Protein AF-A0A8J5MV36-F1 (afdb_monomer_lite)

Structure (mmCIF, N/CA/C/O backbone):
data_AF-A0A8J5MV36-F1
#
_entry.id   AF-A0A8J5MV36-F1
#
loop_
_atom_site.group_PDB
_atom_site.id
_atom_site.type_symbol
_atom_site.label_atom_id
_atom_site.label_alt_id
_atom_site.label_comp_id
_atom_site.label_asym_id
_atom_site.label_entity_id
_atom_site.label_seq_id
_atom_site.pdbx_PDB_ins_code
_atom_site.Cartn_x
_atom_site.Cartn_y
_atom_site.Cartn_z
_atom_site.occupancy
_atom_site.B_iso_or_equiv
_atom_site.auth_seq_id
_atom_site.auth_comp_id
_atom_site.auth_asym_id
_atom_site.auth_atom_id
_atom_site.pdbx_PDB_model_num
ATOM 1 N N . MET A 1 1 ? -2.465 -5.488 -11.161 1.00 81.12 1 MET A N 1
ATOM 2 C CA . MET A 1 1 ? -1.393 -4.656 -10.560 1.00 81.12 1 MET A CA 1
ATOM 3 C C . MET A 1 1 ? -0.966 -3.480 -11.454 1.00 81.12 1 MET A C 1
ATOM 5 O O . MET A 1 1 ? -1.227 -3.506 -12.663 1.00 81.12 1 MET A O 1
ATOM 9 N N . THR A 1 2 ? -0.284 -2.478 -10.875 1.00 91.19 2 THR A N 1
ATOM 10 C CA . THR A 1 2 ? 0.232 -1.257 -11.546 1.00 91.19 2 THR A CA 1
ATOM 11 C C . THR A 1 2 ? 1.742 -1.229 -11.800 1.00 91.19 2 THR A C 1
ATOM 13 O O . THR A 1 2 ? 2.208 -0.316 -12.480 1.00 91.19 2 THR A O 1
ATOM 16 N N . GLY A 1 3 ? 2.496 -2.211 -11.293 1.00 93.50 3 GLY A N 1
ATOM 17 C CA . GLY A 1 3 ? 3.954 -2.287 -11.458 1.00 93.50 3 GLY A CA 1
ATOM 18 C C . GLY A 1 3 ? 4.752 -1.401 -10.494 1.00 93.50 3 GLY A C 1
ATOM 19 O O . GLY A 1 3 ? 5.880 -1.038 -10.810 1.00 93.50 3 GLY A O 1
ATOM 20 N N . TYR A 1 4 ? 4.162 -1.030 -9.356 1.00 96.62 4 TYR A N 1
ATOM 21 C CA . TYR A 1 4 ? 4.833 -0.323 -8.264 1.00 96.62 4 TYR A CA 1
ATOM 22 C C . TYR A 1 4 ? 4.861 -1.198 -7.012 1.00 96.62 4 TYR A C 1
ATOM 24 O O . TYR A 1 4 ? 3.869 -1.862 -6.707 1.00 96.62 4 TYR A O 1
ATOM 32 N N . ASN A 1 5 ? 5.962 -1.134 -6.271 1.00 95.75 5 ASN A N 1
ATOM 33 C CA . ASN A 1 5 ? 6.046 -1.624 -4.900 1.00 95.75 5 ASN A CA 1
ATOM 34 C C . ASN A 1 5 ? 5.444 -0.573 -3.964 1.00 95.75 5 ASN A C 1
ATOM 36 O O . ASN A 1 5 ? 5.704 0.617 -4.142 1.00 95.75 5 ASN A O 1
ATOM 40 N N . LEU A 1 6 ? 4.644 -0.998 -2.988 1.00 95.81 6 LEU A N 1
ATOM 41 C CA . LEU A 1 6 ? 4.149 -0.115 -1.934 1.00 95.81 6 LEU A CA 1
ATOM 42 C C . LEU A 1 6 ? 5.310 0.279 -1.018 1.00 95.81 6 LEU A C 1
ATOM 44 O O . LEU A 1 6 ? 6.015 -0.605 -0.550 1.00 95.81 6 LEU A O 1
ATOM 48 N N . SER A 1 7 ? 5.483 1.572 -0.750 1.00 95.50 7 SER A N 1
ATOM 49 C CA . SER A 1 7 ? 6.491 2.088 0.173 1.00 95.50 7 SER A CA 1
ATOM 50 C C . SER A 1 7 ? 5.899 3.030 1.220 1.00 95.50 7 SER A C 1
ATOM 52 O O . SER A 1 7 ? 4.990 3.816 0.930 1.00 95.50 7 SER A O 1
ATOM 54 N N . ILE A 1 8 ? 6.440 2.953 2.438 1.00 93.25 8 ILE A N 1
ATOM 55 C CA . ILE A 1 8 ? 6.090 3.804 3.581 1.00 93.25 8 ILE A CA 1
ATOM 56 C C . ILE A 1 8 ? 7.363 4.519 4.036 1.00 93.25 8 ILE A C 1
ATOM 58 O O . ILE A 1 8 ? 8.302 3.890 4.514 1.00 93.25 8 ILE A O 1
ATOM 62 N N . HIS A 1 9 ? 7.414 5.833 3.843 1.00 92.50 9 HIS A N 1
ATOM 63 C CA . HIS A 1 9 ? 8.616 6.632 4.081 1.00 92.50 9 HIS A CA 1
ATOM 64 C C . HIS A 1 9 ? 8.641 7.250 5.493 1.00 92.50 9 HIS A C 1
ATOM 66 O O . HIS A 1 9 ? 7.588 7.376 6.121 1.00 92.50 9 HIS A O 1
ATOM 72 N N . PRO A 1 10 ? 9.817 7.691 5.991 1.00 93.75 10 PRO A N 1
ATOM 73 C CA . PRO A 1 10 ? 9.950 8.305 7.319 1.00 93.75 10 PRO A CA 1
ATOM 74 C C . PRO A 1 10 ? 9.119 9.582 7.512 1.00 93.75 10 PRO A C 1
ATOM 76 O O . PRO A 1 10 ? 8.725 9.901 8.627 1.00 93.75 10 PRO A O 1
ATOM 79 N N . ASP A 1 11 ? 8.795 10.283 6.422 1.00 92.50 11 ASP A N 1
ATOM 80 C CA . ASP A 1 11 ? 7.888 11.440 6.402 1.00 92.50 11 ASP A CA 1
ATOM 81 C C . ASP A 1 11 ? 6.396 11.050 6.486 1.00 92.50 11 ASP A C 1
ATOM 83 O O . ASP A 1 11 ? 5.514 11.877 6.258 1.00 92.50 11 ASP A O 1
ATOM 87 N N . MET A 1 12 ? 6.110 9.777 6.784 1.00 84.50 12 MET A N 1
ATOM 88 C CA . MET A 1 12 ? 4.787 9.150 6.811 1.00 84.50 12 MET A CA 1
ATOM 89 C C . MET A 1 12 ? 4.079 9.098 5.449 1.00 84.50 12 MET A C 1
ATOM 91 O O . MET A 1 12 ? 2.907 8.714 5.375 1.00 84.50 12 MET A O 1
ATOM 95 N N . SER A 1 13 ? 4.755 9.449 4.350 1.00 89.31 13 SER A N 1
ATOM 96 C CA . SER A 1 13 ? 4.163 9.346 3.021 1.00 89.31 13 SER A CA 1
ATOM 97 C C . SER A 1 13 ? 4.072 7.888 2.568 1.00 89.31 13 SER A C 1
ATOM 99 O O . SER A 1 13 ? 5.026 7.112 2.656 1.00 89.31 13 SER A O 1
ATOM 101 N N . VAL A 1 14 ? 2.901 7.525 2.039 1.00 91.19 14 VAL A N 1
ATOM 102 C CA . VAL A 1 14 ? 2.646 6.220 1.423 1.00 91.19 14 VAL A CA 1
ATOM 103 C C . VAL A 1 14 ? 2.535 6.403 -0.084 1.00 91.19 14 VAL A C 1
ATOM 105 O O . VAL A 1 14 ? 1.657 7.122 -0.579 1.00 91.19 14 VAL A O 1
ATOM 108 N N . LYS A 1 15 ? 3.435 5.769 -0.833 1.00 94.44 15 LYS A N 1
ATOM 109 C CA . LYS A 1 15 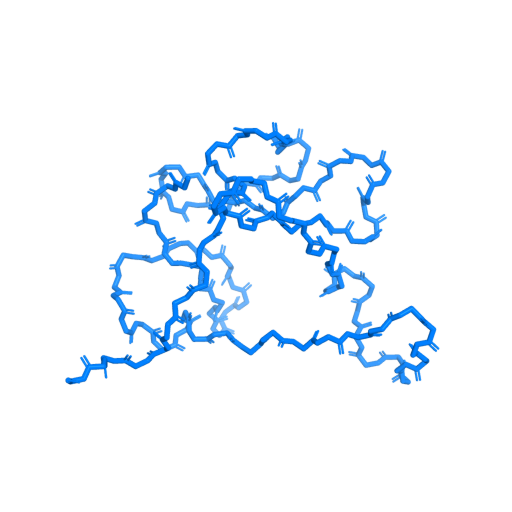? 3.509 5.894 -2.294 1.00 94.44 15 LYS A CA 1
ATOM 110 C C . LYS A 1 15 ? 4.036 4.614 -2.933 1.00 94.44 15 LYS A C 1
ATOM 112 O O . LYS A 1 15 ? 4.334 3.639 -2.262 1.00 94.44 15 LYS A O 1
ATOM 117 N N . GLY A 1 16 ? 4.037 4.591 -4.256 1.00 96.44 16 GLY A N 1
ATOM 118 C CA . GLY A 1 16 ? 4.608 3.524 -5.055 1.00 96.44 16 GLY A CA 1
ATOM 119 C C . GLY A 1 16 ? 6.032 3.863 -5.483 1.00 96.44 16 GLY A C 1
ATOM 120 O O . GLY A 1 16 ? 6.278 4.976 -5.948 1.00 96.44 16 GLY A O 1
ATOM 121 N N . THR A 1 17 ? 6.932 2.886 -5.426 1.00 95.25 17 THR A N 1
ATOM 122 C CA . THR A 1 17 ? 8.286 2.951 -6.001 1.00 95.25 17 THR A CA 1
ATOM 123 C C . THR A 1 17 ? 8.493 1.866 -7.062 1.00 95.25 17 THR A C 1
ATOM 125 O O . THR A 1 17 ? 7.831 0.829 -7.038 1.00 95.25 17 THR A O 1
ATOM 128 N N . ARG A 1 18 ? 9.381 2.115 -8.032 1.00 94.12 18 ARG A N 1
ATOM 129 C CA . ARG A 1 18 ? 9.809 1.123 -9.041 1.00 94.12 18 ARG A CA 1
ATOM 130 C C . ARG A 1 18 ? 11.140 0.462 -8.694 1.00 94.12 18 ARG A C 1
ATOM 132 O O . ARG A 1 18 ? 11.514 -0.515 -9.331 1.00 94.12 18 ARG A O 1
ATOM 139 N N . GLU A 1 19 ? 11.840 0.978 -7.693 1.00 92.19 19 GLU A N 1
ATOM 140 C CA . GLU A 1 19 ? 13.061 0.369 -7.185 1.00 92.19 19 GLU A CA 1
ATOM 141 C C . GLU A 1 19 ? 12.717 -0.957 -6.499 1.00 92.19 19 GLU A C 1
ATOM 143 O O . GLU A 1 19 ? 11.887 -1.012 -5.586 1.00 92.19 19 GLU A O 1
ATOM 148 N N . PHE A 1 20 ? 13.328 -2.043 -6.972 1.00 82.75 20 PHE A N 1
ATOM 149 C CA . PHE A 1 20 ? 12.989 -3.399 -6.541 1.00 82.75 20 PHE A CA 1
ATOM 150 C C . PHE A 1 20 ? 13.342 -3.684 -5.080 1.00 82.75 20 PHE A C 1
ATOM 152 O O . PHE A 1 20 ? 12.600 -4.426 -4.441 1.00 82.75 20 PHE A O 1
ATOM 159 N N . TYR A 1 21 ? 14.420 -3.071 -4.580 1.00 85.06 21 TYR A N 1
ATOM 160 C CA . TYR A 1 21 ? 14.985 -3.272 -3.239 1.00 85.06 21 TYR A CA 1
ATOM 161 C C . TYR A 1 21 ? 14.983 -1.982 -2.418 1.00 85.06 21 TYR A C 1
ATOM 163 O O . TYR A 1 21 ? 15.871 -1.741 -1.602 1.00 85.06 21 TYR A O 1
ATOM 171 N N . ASN A 1 22 ? 14.009 -1.107 -2.671 1.00 92.25 22 ASN A N 1
ATOM 172 C CA . ASN A 1 22 ? 13.853 0.086 -1.857 1.00 92.25 22 ASN A CA 1
ATOM 173 C C . ASN A 1 22 ? 13.563 -0.330 -0.410 1.00 92.25 22 ASN A C 1
ATOM 175 O O . ASN A 1 22 ? 12.594 -1.043 -0.152 1.00 92.25 22 ASN A O 1
ATOM 179 N N . ILE A 1 23 ? 14.381 0.147 0.526 1.00 92.69 23 ILE A N 1
ATOM 180 C CA . ILE A 1 23 ? 14.281 -0.220 1.944 1.00 92.69 23 ILE A CA 1
ATOM 181 C C . ILE A 1 23 ? 12.915 0.122 2.555 1.00 92.69 23 ILE A C 1
ATOM 183 O O . ILE A 1 23 ? 12.457 -0.567 3.457 1.00 92.69 23 ILE A O 1
ATOM 187 N N . TYR A 1 24 ? 12.227 1.140 2.031 1.00 94.44 24 TYR A N 1
ATOM 188 C CA . TYR A 1 24 ? 10.905 1.560 2.499 1.00 94.44 24 TYR A CA 1
ATOM 189 C C . TYR A 1 24 ? 9.762 0.726 1.912 1.00 94.44 24 TYR A C 1
ATOM 191 O O . TYR A 1 24 ? 8.607 0.934 2.279 1.00 94.44 24 TYR A O 1
ATOM 199 N N . ALA A 1 25 ? 10.062 -0.173 0.969 1.00 93.88 25 ALA A N 1
ATOM 200 C CA . ALA A 1 25 ? 9.107 -1.091 0.356 1.00 93.88 25 ALA A CA 1
ATOM 201 C C . ALA A 1 25 ? 9.179 -2.517 0.927 1.00 93.88 25 ALA A C 1
ATOM 203 O O . ALA A 1 25 ? 8.432 -3.394 0.489 1.00 93.88 25 ALA A O 1
ATOM 204 N N . ILE A 1 26 ? 10.062 -2.751 1.901 1.00 92.56 26 ILE A N 1
ATOM 205 C CA . ILE A 1 26 ? 10.078 -3.976 2.696 1.00 92.56 26 ILE A CA 1
ATOM 206 C C . ILE A 1 26 ? 9.012 -3.820 3.781 1.00 92.56 26 ILE A C 1
ATOM 208 O O . ILE A 1 26 ? 9.105 -2.933 4.627 1.00 92.56 26 ILE A O 1
ATOM 212 N N . LEU A 1 27 ? 7.977 -4.658 3.726 1.00 90.56 27 LEU A N 1
ATOM 213 C CA . LEU A 1 27 ? 6.831 -4.597 4.629 1.00 90.56 27 LEU A CA 1
ATOM 214 C C . LEU A 1 27 ? 6.703 -5.904 5.402 1.00 90.56 27 LEU A C 1
ATOM 216 O O . LEU A 1 27 ? 6.687 -6.983 4.813 1.00 90.56 27 LEU A O 1
ATOM 220 N N . GLU A 1 28 ? 6.553 -5.789 6.716 1.00 88.88 28 GLU A N 1
ATOM 221 C CA . GLU A 1 28 ? 6.134 -6.898 7.563 1.00 88.88 28 GLU A CA 1
ATOM 222 C C . GLU A 1 28 ? 4.600 -6.934 7.606 1.00 88.88 28 GLU A C 1
ATOM 224 O O . GLU A 1 28 ? 3.956 -5.969 8.022 1.00 88.88 28 GLU A O 1
ATOM 229 N N . VAL A 1 29 ? 4.005 -8.043 7.164 1.00 86.38 29 VAL A N 1
ATOM 230 C CA . VAL A 1 29 ? 2.559 -8.276 7.266 1.00 86.38 29 VAL A CA 1
ATOM 231 C C . VAL A 1 29 ? 2.319 -9.234 8.425 1.00 86.38 29 VAL A C 1
ATOM 233 O O . VAL A 1 29 ? 2.749 -10.384 8.380 1.00 86.38 29 VAL A O 1
ATOM 236 N N . ARG A 1 30 ? 1.626 -8.761 9.465 1.00 86.69 30 ARG A N 1
ATOM 237 C CA . ARG A 1 30 ? 1.258 -9.569 10.635 1.00 86.69 30 ARG A CA 1
ATOM 238 C C . ARG A 1 30 ? -0.211 -9.969 10.557 1.00 86.69 30 ARG A C 1
ATOM 240 O O . ARG A 1 30 ? -1.079 -9.113 10.374 1.00 86.69 30 ARG A O 1
ATOM 247 N N . ALA A 1 31 ? -0.495 -11.258 10.722 1.00 84.94 31 ALA A N 1
ATOM 248 C CA . ALA A 1 31 ? -1.858 -11.731 10.930 1.00 84.94 31 ALA A CA 1
ATOM 249 C C . ALA A 1 31 ? -2.301 -11.351 12.350 1.00 84.94 31 ALA A C 1
ATOM 251 O O . ALA A 1 31 ? -1.612 -11.676 13.307 1.00 84.94 31 ALA A O 1
ATOM 252 N N . VAL A 1 32 ? -3.434 -10.656 12.471 1.00 80.50 32 VAL A N 1
ATOM 253 C CA . VAL A 1 32 ? -3.950 -10.136 13.758 1.00 80.50 32 VAL A CA 1
ATOM 254 C C . VAL A 1 32 ? -5.201 -10.873 14.262 1.00 80.50 32 VAL A C 1
ATOM 256 O O . VAL A 1 32 ? -5.873 -10.408 15.173 1.00 80.50 32 VAL A O 1
ATOM 259 N N . GLY A 1 33 ? -5.563 -12.000 13.637 1.00 68.81 33 GLY A N 1
ATOM 260 C CA . GLY A 1 33 ? -6.684 -12.859 14.043 1.00 68.81 33 GLY A CA 1
ATOM 261 C C . GLY A 1 33 ? -8.086 -12.209 14.065 1.00 68.81 33 GLY A C 1
ATOM 262 O O . GLY A 1 33 ? -8.280 -10.997 13.954 1.00 68.81 33 GLY A O 1
ATOM 263 N N . LYS A 1 34 ? -9.129 -13.036 14.215 1.00 60.53 34 LYS A N 1
ATOM 264 C CA . LYS A 1 34 ? -10.451 -12.576 14.680 1.00 60.53 34 LYS A CA 1
ATOM 265 C C . LYS A 1 34 ? -10.471 -12.737 16.199 1.00 60.53 34 LYS A C 1
ATOM 267 O O . LYS A 1 34 ? -10.580 -13.857 16.675 1.00 60.53 34 LYS A O 1
ATOM 272 N N . GLY A 1 35 ? -10.387 -11.631 16.937 1.00 54.28 35 GLY A N 1
ATOM 273 C CA . GLY A 1 35 ? -10.517 -11.641 18.399 1.00 54.28 35 GLY A CA 1
ATOM 274 C C . GLY A 1 35 ? -9.217 -11.472 19.184 1.00 54.28 35 GLY A C 1
ATOM 275 O O . GLY A 1 35 ? -9.266 -11.556 20.406 1.00 54.28 35 GLY A O 1
ATOM 276 N N . GLU A 1 36 ? -8.081 -11.183 18.538 1.00 49.72 36 GLU A N 1
ATOM 277 C CA . GLU A 1 36 ? -6.919 -10.703 19.288 1.00 49.72 36 GLU A CA 1
ATOM 278 C C . GLU A 1 36 ? -7.215 -9.297 19.810 1.00 49.72 36 GLU A C 1
ATOM 280 O O . GLU A 1 36 ? -7.318 -8.325 19.054 1.00 49.72 36 GLU A O 1
ATOM 285 N N . VAL A 1 37 ? -7.369 -9.194 21.127 1.00 49.03 37 VAL A N 1
ATOM 286 C CA . VAL A 1 37 ? -7.290 -7.924 21.841 1.00 49.03 37 VAL A CA 1
ATOM 287 C C . VAL A 1 37 ? -5.809 -7.566 21.893 1.00 49.03 37 VAL A C 1
ATOM 289 O O . VAL A 1 37 ? -5.135 -7.820 22.886 1.00 49.03 37 VAL A O 1
ATOM 292 N N . GLN A 1 38 ? -5.268 -7.036 20.795 1.00 52.91 38 GLN A N 1
ATOM 293 C CA . GLN A 1 38 ? -3.984 -6.351 20.891 1.00 52.91 38 GLN A CA 1
ATOM 294 C C . GLN A 1 38 ? -4.226 -5.079 21.711 1.00 52.91 38 GLN A C 1
ATOM 296 O O . GLN A 1 38 ? -5.162 -4.335 21.396 1.00 52.91 38 GLN A O 1
ATOM 301 N N . PRO A 1 39 ? -3.471 -4.849 22.795 1.00 46.78 39 PRO A N 1
ATOM 302 C CA . PRO A 1 39 ? -3.718 -3.742 23.708 1.00 46.78 39 PRO A CA 1
ATOM 303 C C . PRO A 1 39 ? -3.512 -2.408 22.987 1.00 46.78 39 PRO A C 1
ATOM 305 O O . PRO A 1 39 ? -2.402 -1.924 22.953 1.00 46.78 39 PRO A O 1
ATOM 308 N N . ASN A 1 40 ? -4.554 -1.816 22.389 1.00 52.16 40 ASN A N 1
ATOM 309 C CA . ASN A 1 40 ? -4.607 -0.450 21.828 1.00 52.16 40 ASN A CA 1
ATOM 310 C C . ASN A 1 40 ? -3.447 0.024 20.907 1.00 52.16 40 ASN A C 1
ATOM 312 O O . ASN A 1 40 ? -3.431 1.186 20.503 1.00 52.16 40 ASN A O 1
ATOM 316 N N . GLU A 1 41 ? -2.493 -0.836 20.548 1.00 56.19 41 GLU A N 1
ATOM 317 C CA . GLU A 1 41 ? -1.245 -0.462 19.873 1.00 56.19 41 GLU A CA 1
ATOM 318 C C . GLU A 1 41 ? -1.433 -0.271 18.365 1.00 56.19 41 GLU A C 1
ATOM 320 O O . GLU A 1 41 ? -0.737 0.527 17.733 1.00 56.19 41 GLU A O 1
ATOM 325 N N . LEU A 1 42 ? -2.419 -0.952 17.775 1.00 61.72 42 LEU A N 1
ATOM 326 C CA . LEU A 1 42 ? -2.772 -0.782 16.371 1.00 61.72 42 LEU A CA 1
ATOM 327 C C . LEU A 1 42 ? -3.921 0.215 16.241 1.00 61.72 42 LEU A C 1
ATOM 329 O O . LEU A 1 42 ? -5.033 -0.016 16.715 1.00 61.72 42 LEU A O 1
ATOM 333 N N . LYS A 1 43 ? -3.670 1.324 15.540 1.00 73.62 43 LYS A N 1
ATOM 334 C CA . LYS A 1 43 ? -4.737 2.252 15.151 1.00 73.62 43 LYS A CA 1
ATOM 335 C C . LYS A 1 43 ? -5.751 1.490 14.295 1.00 73.62 43 LYS A C 1
ATOM 337 O O . LYS A 1 43 ? -5.370 0.785 13.370 1.00 73.62 43 LYS A O 1
ATOM 342 N N . GLU A 1 44 ? -7.049 1.668 14.526 1.00 75.69 44 GLU A N 1
ATOM 343 C CA . GLU A 1 44 ? -8.103 0.926 13.803 1.00 75.69 44 GLU A CA 1
ATOM 344 C C . GLU A 1 44 ? -7.980 0.971 12.265 1.00 75.69 44 GLU A C 1
ATOM 346 O O . GLU A 1 44 ? -8.453 0.079 11.562 1.00 75.69 44 GLU A O 1
ATOM 351 N N . ASN A 1 45 ? -7.356 2.022 11.723 1.00 82.56 45 ASN A N 1
ATOM 352 C CA . ASN A 1 45 ? -7.130 2.206 10.293 1.00 82.56 45 ASN A CA 1
ATOM 353 C C . ASN A 1 45 ? -5.884 1.482 9.741 1.00 82.56 45 ASN A C 1
ATOM 355 O O . ASN A 1 45 ? -5.639 1.596 8.540 1.00 82.56 45 ASN A O 1
ATOM 359 N N . THR A 1 46 ? -5.119 0.755 10.561 1.00 86.38 46 THR A N 1
ATOM 360 C CA . THR A 1 46 ? -3.960 -0.052 10.136 1.00 86.38 46 THR A CA 1
ATOM 361 C C . THR A 1 46 ? -4.283 -1.539 9.997 1.00 86.38 46 THR A C 1
ATOM 363 O O . THR A 1 46 ? -3.416 -2.306 9.586 1.00 86.38 46 THR A O 1
ATOM 366 N N . VAL A 1 47 ? -5.524 -1.948 10.280 1.00 90.00 47 VAL A N 1
ATOM 367 C CA . VAL A 1 47 ? -5.982 -3.333 10.120 1.00 90.00 47 VAL A CA 1
ATOM 368 C C . VAL A 1 47 ? -6.665 -3.519 8.765 1.00 90.00 47 VAL A C 1
ATOM 370 O O . VAL A 1 47 ? -7.575 -2.768 8.394 1.00 90.00 47 VAL A O 1
ATOM 373 N N . TRP A 1 48 ? -6.256 -4.561 8.042 1.00 92.69 48 TRP A N 1
ATOM 374 C CA . TRP A 1 48 ? -6.724 -4.865 6.692 1.00 92.69 48 TRP A CA 1
ATOM 375 C C . TRP A 1 48 ? -7.232 -6.302 6.601 1.00 92.69 48 TRP A C 1
ATOM 377 O O . TRP A 1 48 ? -6.661 -7.212 7.194 1.00 92.69 48 TRP A O 1
ATOM 387 N N . VAL A 1 49 ? -8.310 -6.500 5.848 1.00 93.69 49 VAL A N 1
ATOM 388 C CA . VAL A 1 49 ? -8.801 -7.818 5.449 1.00 93.69 49 VAL A CA 1
ATOM 389 C C . VAL A 1 49 ? -8.113 -8.183 4.140 1.00 93.69 49 VAL A C 1
ATOM 391 O O . VAL A 1 49 ? -8.340 -7.533 3.117 1.00 93.69 49 VAL A O 1
ATOM 394 N N . GLU A 1 50 ? -7.251 -9.195 4.184 1.00 94.25 50 GLU A N 1
ATOM 395 C CA . GLU A 1 50 ? -6.625 -9.770 2.996 1.00 94.25 50 GLU A CA 1
ATOM 396 C C . GLU A 1 50 ? -7.622 -10.688 2.278 1.00 94.25 50 GLU A C 1
ATOM 398 O O . GLU A 1 50 ? -8.345 -11.470 2.897 1.00 94.25 50 GLU A O 1
ATOM 403 N N . THR A 1 51 ? -7.712 -10.572 0.956 1.00 92.75 51 THR A N 1
ATOM 404 C CA . THR A 1 51 ? -8.569 -11.432 0.133 1.00 92.75 51 THR A CA 1
ATOM 405 C C . THR A 1 51 ? -7.854 -11.798 -1.154 1.00 92.75 51 THR A C 1
ATOM 407 O O . THR A 1 51 ? -7.321 -10.924 -1.841 1.00 92.75 51 THR A O 1
ATOM 410 N N . LEU A 1 52 ? -7.879 -13.083 -1.504 1.00 93.50 52 LEU A N 1
ATOM 411 C CA . LEU A 1 52 ? -7.344 -13.578 -2.766 1.00 93.50 52 LEU A CA 1
ATOM 412 C C . LEU A 1 52 ? -8.329 -13.298 -3.914 1.00 93.50 52 LEU A C 1
ATOM 414 O O . LEU A 1 52 ? -9.514 -13.612 -3.837 1.00 93.50 52 LEU A O 1
ATOM 418 N N . SER A 1 53 ? -7.832 -12.698 -4.991 1.00 90.25 53 SER A N 1
ATOM 419 C CA . SER A 1 53 ? -8.570 -12.320 -6.197 1.00 90.25 53 SER A CA 1
ATOM 420 C C . SER A 1 53 ? -7.816 -12.828 -7.427 1.00 90.25 53 SER A C 1
ATOM 422 O O . SER A 1 53 ? -7.048 -12.093 -8.058 1.00 90.25 53 SER A O 1
ATOM 424 N N . GLY A 1 54 ? -8.024 -14.100 -7.768 1.00 90.50 54 GLY A N 1
ATOM 425 C CA . GLY A 1 54 ? -7.202 -14.798 -8.758 1.00 90.50 54 GLY A CA 1
ATOM 426 C C . GLY A 1 54 ? -5.791 -15.019 -8.210 1.00 90.50 54 GLY A C 1
ATOM 427 O O . GLY A 1 54 ? -5.638 -15.585 -7.137 1.00 90.50 54 GLY A O 1
ATOM 428 N N . ALA A 1 55 ? -4.767 -14.539 -8.919 1.00 92.88 55 ALA A N 1
ATOM 429 C CA . ALA A 1 55 ? -3.363 -14.636 -8.496 1.00 92.88 55 ALA A CA 1
ATOM 430 C C . ALA A 1 55 ? -2.872 -13.442 -7.647 1.00 92.88 55 ALA A C 1
ATOM 432 O O . ALA A 1 55 ? -1.678 -13.325 -7.380 1.00 92.88 55 ALA A O 1
ATOM 433 N N . PHE A 1 56 ? -3.760 -12.515 -7.276 1.00 96.50 56 PHE A N 1
ATOM 434 C CA . PHE A 1 56 ? -3.403 -11.287 -6.560 1.00 96.50 56 PHE A CA 1
ATOM 435 C C . PHE A 1 56 ? -4.161 -11.172 -5.249 1.00 96.50 56 PHE A C 1
ATOM 437 O O . PHE A 1 56 ? -5.327 -11.549 -5.173 1.00 96.50 56 PHE A O 1
ATOM 444 N N . PHE A 1 57 ? -3.531 -10.562 -4.255 1.00 96.75 57 PHE A N 1
ATOM 445 C CA . PHE A 1 57 ? -4.206 -10.152 -3.034 1.00 96.75 57 PHE A CA 1
ATOM 446 C C . PHE A 1 57 ? -4.776 -8.742 -3.177 1.00 96.75 57 PHE A C 1
ATOM 448 O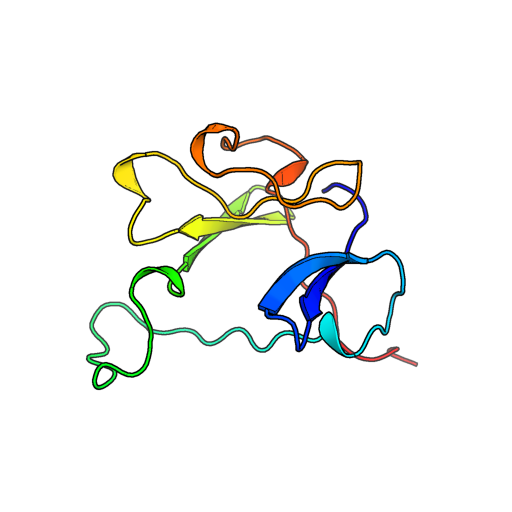 O . PHE A 1 57 ? -4.180 -7.871 -3.816 1.00 96.75 57 PHE A O 1
ATOM 455 N N . ASN A 1 58 ? -5.920 -8.519 -2.542 1.00 96.38 58 ASN A N 1
ATOM 456 C CA . ASN A 1 58 ? -6.484 -7.202 -2.287 1.00 96.38 58 ASN A CA 1
ATOM 457 C C . ASN A 1 58 ? -6.560 -6.997 -0.768 1.00 96.38 58 ASN A C 1
ATOM 459 O O . ASN A 1 58 ? -6.829 -7.944 -0.029 1.00 96.38 58 ASN A O 1
ATOM 463 N N . TYR A 1 59 ? -6.388 -5.757 -0.313 1.00 96.69 59 TYR A N 1
ATOM 464 C CA . TYR A 1 59 ? -6.427 -5.408 1.109 1.00 96.69 59 TYR A CA 1
ATOM 465 C C . TYR A 1 59 ? -7.555 -4.410 1.366 1.00 96.69 59 TYR A C 1
ATOM 467 O O . TYR A 1 59 ? -7.444 -3.240 0.995 1.00 96.69 59 TYR A O 1
ATOM 475 N N . LEU A 1 60 ? -8.653 -4.865 1.969 1.00 95.81 60 LEU A N 1
ATOM 476 C CA . LEU A 1 60 ? -9.795 -4.023 2.334 1.00 95.81 60 LEU A CA 1
ATOM 477 C C . LEU A 1 60 ? -9.566 -3.432 3.726 1.00 95.81 60 LEU A C 1
ATOM 479 O O . LEU A 1 60 ? -9.278 -4.166 4.668 1.00 95.81 60 LEU A O 1
ATOM 483 N N . ASN A 1 61 ? -9.691 -2.117 3.888 1.00 94.69 61 ASN A N 1
ATOM 484 C CA . ASN A 1 61 ? -9.511 -1.510 5.203 1.00 94.69 61 ASN A CA 1
ATOM 485 C C . ASN A 1 61 ? -10.631 -1.967 6.149 1.00 94.69 61 ASN A C 1
ATOM 487 O O . ASN A 1 61 ? -11.799 -1.746 5.843 1.00 94.69 61 ASN A O 1
ATOM 491 N N . LYS A 1 62 ? -10.303 -2.566 7.303 1.00 92.12 62 LYS A N 1
ATOM 492 C CA . LYS A 1 62 ? -11.313 -3.136 8.212 1.00 92.12 62 LYS A CA 1
ATOM 493 C C . LYS A 1 62 ? -12.300 -2.077 8.714 1.00 92.12 62 LYS A C 1
ATOM 495 O O . LYS A 1 62 ? -13.502 -2.328 8.722 1.00 92.12 62 LYS A O 1
ATOM 500 N N . LYS A 1 63 ? -11.814 -0.881 9.068 1.00 91.56 63 LYS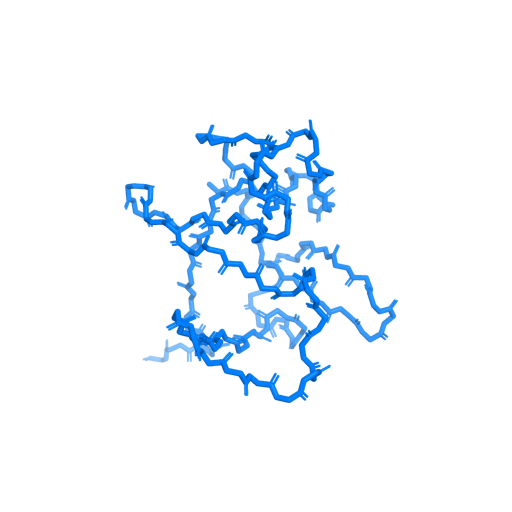 A N 1
ATOM 501 C CA . LYS A 1 63 ? -12.651 0.238 9.536 1.00 91.56 63 LYS A CA 1
ATOM 502 C C . LYS A 1 63 ? -13.625 0.727 8.460 1.00 91.56 63 LYS A C 1
ATOM 504 O O . LYS 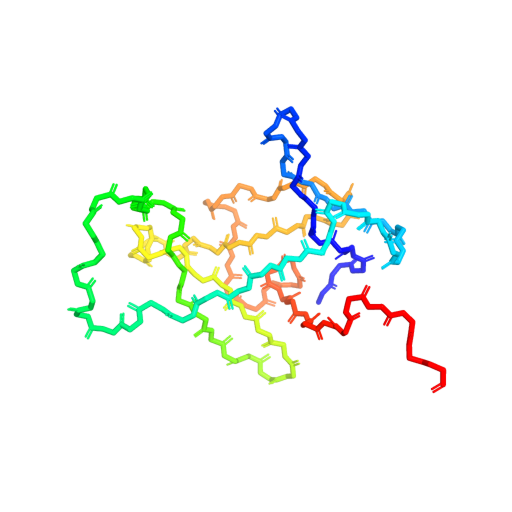A 1 63 ? -14.780 1.021 8.754 1.00 91.56 63 LYS A O 1
ATOM 509 N N . TYR A 1 64 ? -13.176 0.780 7.208 1.00 95.12 64 TYR A N 1
ATOM 510 C CA . TYR A 1 64 ? -13.961 1.275 6.069 1.00 95.12 64 TYR A CA 1
ATOM 511 C C . TYR A 1 64 ? -14.486 0.156 5.158 1.00 95.12 64 TYR A C 1
ATOM 513 O O . TYR A 1 64 ? -14.823 0.401 3.999 1.00 95.12 64 TYR A O 1
ATOM 521 N N . ALA A 1 65 ? -14.573 -1.075 5.671 1.00 93.31 65 ALA A N 1
ATOM 522 C CA . ALA A 1 65 ? -14.964 -2.243 4.886 1.00 93.31 65 ALA A CA 1
ATOM 523 C C . ALA A 1 65 ? -16.381 -2.103 4.311 1.00 93.31 65 ALA A C 1
ATOM 525 O O . ALA A 1 65 ? -16.612 -2.442 3.155 1.00 93.31 65 ALA A O 1
ATOM 526 N N . HIS A 1 66 ? -17.297 -1.513 5.085 1.00 94.38 66 HIS A N 1
ATOM 527 C CA . HIS A 1 66 ? -18.674 -1.223 4.674 1.00 94.38 66 HIS A CA 1
ATOM 528 C C . HIS A 1 66 ? -18.778 -0.234 3.497 1.00 94.38 66 HIS A C 1
ATOM 530 O O . HIS A 1 66 ? -19.808 -0.184 2.837 1.00 94.38 66 HIS A O 1
ATOM 536 N N . LEU A 1 67 ? -17.717 0.532 3.211 1.00 96.81 67 LEU A N 1
ATOM 537 C CA . LEU A 1 67 ? -17.638 1.440 2.062 1.00 96.81 67 LEU A CA 1
ATOM 538 C C . LEU A 1 67 ? -16.865 0.838 0.879 1.00 96.81 67 LEU A C 1
ATOM 540 O O . LEU A 1 67 ? -16.688 1.512 -0.134 1.00 96.81 67 LEU A O 1
ATOM 544 N N . GLY A 1 68 ? -16.343 -0.387 1.009 1.00 96.62 68 GLY A N 1
ATOM 545 C CA . GLY A 1 68 ? -15.547 -1.034 -0.035 1.00 96.62 68 GLY A CA 1
ATOM 546 C C . GLY A 1 68 ? -14.193 -0.362 -0.291 1.00 96.62 68 GLY A C 1
ATOM 547 O O . GLY A 1 68 ? -13.728 -0.328 -1.428 1.00 96.62 68 GLY A O 1
ATOM 548 N N . TRP A 1 69 ? -13.559 0.229 0.731 1.00 97.69 69 TRP A N 1
ATOM 549 C CA . TRP A 1 69 ? -12.300 0.963 0.552 1.00 97.69 69 TRP A CA 1
ATOM 550 C C . TRP A 1 69 ? -11.073 0.061 0.655 1.00 97.69 69 TRP A C 1
ATOM 552 O O . TRP A 1 69 ? -10.669 -0.366 1.740 1.00 97.69 69 TRP A O 1
ATOM 562 N N . TYR A 1 70 ? -10.436 -0.162 -0.486 1.00 97.50 70 TYR A N 1
ATOM 563 C CA . TYR A 1 70 ? -9.217 -0.944 -0.608 1.00 97.50 70 TYR A CA 1
ATOM 564 C C . TYR A 1 70 ? -7.964 -0.070 -0.509 1.00 97.50 70 TYR A C 1
ATOM 566 O O . TYR A 1 70 ? -7.962 1.120 -0.835 1.00 97.50 70 TYR A O 1
ATOM 574 N N . LEU A 1 71 ? -6.855 -0.690 -0.118 1.00 96.94 71 LEU A N 1
ATOM 575 C CA . LEU A 1 71 ? -5.523 -0.178 -0.398 1.00 96.94 71 LEU A CA 1
ATOM 576 C C . LEU A 1 71 ? -5.334 -0.094 -1.920 1.00 96.94 71 LEU A C 1
ATOM 578 O O . LEU A 1 71 ? -5.666 -1.030 -2.646 1.00 96.94 71 LEU A O 1
ATOM 582 N N . GLY A 1 72 ? -4.789 1.015 -2.423 1.00 97.12 72 GLY A N 1
ATOM 583 C CA . GLY A 1 72 ? -4.560 1.135 -3.858 1.00 97.12 72 GLY A CA 1
ATOM 584 C C . GLY A 1 72 ? -3.476 2.120 -4.264 1.00 97.12 72 GLY A C 1
ATOM 585 O O . GLY A 1 72 ? -3.318 3.189 -3.674 1.00 97.12 72 GLY A O 1
ATOM 586 N N . ILE A 1 73 ? -2.771 1.782 -5.342 1.00 97.50 73 ILE A N 1
ATOM 587 C CA . ILE A 1 73 ? -1.739 2.613 -5.972 1.00 97.50 73 ILE A CA 1
ATOM 588 C C . ILE A 1 73 ? -2.161 2.893 -7.414 1.00 97.50 73 ILE A C 1
ATOM 590 O O . ILE A 1 73 ? -2.538 1.992 -8.160 1.00 97.50 73 ILE A O 1
ATOM 594 N N . LYS A 1 74 ? -2.124 4.160 -7.831 1.00 97.12 74 LYS A N 1
ATOM 595 C CA . LYS A 1 74 ? -2.426 4.560 -9.213 1.00 97.12 74 LYS A CA 1
ATOM 596 C C . LYS A 1 74 ? -1.297 4.139 -10.158 1.00 97.12 74 LYS A C 1
ATOM 598 O O . LYS A 1 74 ? -0.162 3.947 -9.742 1.00 97.12 74 LYS A O 1
ATOM 603 N N . LYS A 1 75 ? -1.565 4.135 -11.469 1.00 96.38 75 LYS A N 1
ATOM 604 C CA . LYS A 1 75 ? -0.518 3.979 -12.501 1.00 96.38 75 LYS A CA 1
ATOM 605 C C . LYS A 1 75 ? 0.583 5.051 -12.430 1.00 96.38 75 LYS A C 1
ATOM 607 O O . LYS A 1 75 ? 1.652 4.842 -12.979 1.00 96.38 75 LYS A O 1
ATOM 612 N N . SER A 1 76 ? 0.326 6.178 -11.763 1.00 95.88 76 SER A N 1
ATOM 613 C CA . SER A 1 76 ? 1.314 7.233 -11.513 1.00 95.88 76 SER A CA 1
ATOM 614 C C . SER A 1 76 ? 2.194 6.994 -10.279 1.00 95.88 76 SER A C 1
ATOM 616 O O . SER A 1 76 ? 2.981 7.866 -9.933 1.00 95.88 76 SER A O 1
ATOM 618 N N . GLY A 1 77 ? 2.013 5.887 -9.550 1.00 95.12 77 GLY A N 1
ATOM 619 C CA . GLY A 1 77 ? 2.703 5.616 -8.283 1.00 95.12 77 GLY A CA 1
ATOM 620 C C . GLY A 1 77 ? 2.121 6.353 -7.071 1.00 95.12 77 GLY A C 1
ATOM 621 O O . GLY A 1 77 ? 2.456 6.038 -5.938 1.00 95.12 77 GLY A O 1
ATOM 622 N N . LYS A 1 78 ? 1.199 7.305 -7.251 1.00 96.12 78 LYS A N 1
ATOM 623 C CA . LYS A 1 78 ? 0.532 7.974 -6.118 1.00 96.12 78 LYS A CA 1
ATOM 624 C C . LYS A 1 78 ? -0.514 7.060 -5.472 1.00 96.12 78 LYS A C 1
ATOM 626 O O . LYS A 1 78 ? -1.198 6.312 -6.177 1.00 96.12 78 LYS A O 1
ATOM 631 N N . GLY A 1 79 ? -0.721 7.206 -4.162 1.00 95.50 79 GLY A N 1
ATOM 632 C CA . GLY A 1 79 ? -1.825 6.561 -3.451 1.00 95.50 79 GLY A CA 1
ATOM 633 C C . GLY A 1 79 ? -3.188 6.868 -4.088 1.00 95.50 79 GLY A C 1
ATOM 634 O O . GLY A 1 79 ? -3.465 7.983 -4.558 1.00 95.50 79 GLY A O 1
ATOM 635 N N . LYS A 1 80 ? -4.054 5.858 -4.152 1.00 97.06 80 LYS A N 1
ATOM 636 C CA . LYS A 1 80 ? -5.437 5.990 -4.608 1.00 97.06 80 LYS A CA 1
ATOM 637 C C . LYS A 1 80 ? -6.339 6.212 -3.391 1.00 97.06 80 LYS A C 1
ATOM 639 O O . LYS A 1 80 ? -6.268 5.468 -2.426 1.00 97.06 80 LYS A O 1
ATOM 644 N N . LYS A 1 81 ? -7.172 7.260 -3.428 1.00 96.94 81 LYS A N 1
ATOM 645 C CA . LYS A 1 81 ? -8.119 7.560 -2.339 1.00 96.94 81 LYS A CA 1
ATOM 646 C C . LYS A 1 81 ? -9.140 6.420 -2.210 1.00 96.94 81 LYS A C 1
ATOM 648 O O . LYS A 1 81 ? -9.627 5.969 -3.245 1.00 96.94 81 LYS A O 1
ATOM 653 N N . GLY A 1 82 ? -9.496 6.037 -0.980 1.00 96.75 82 GLY A N 1
ATOM 654 C CA . GLY A 1 82 ? -10.382 4.897 -0.681 1.00 96.75 82 GLY A CA 1
ATOM 655 C C . GLY A 1 82 ? -11.705 4.915 -1.452 1.00 96.75 82 GLY A C 1
ATOM 656 O O . GLY A 1 82 ? -11.987 3.978 -2.186 1.00 96.75 82 GLY A O 1
ATOM 657 N N . HIS A 1 83 ? -12.430 6.038 -1.442 1.00 97.81 83 HIS A N 1
ATOM 658 C CA . HIS A 1 83 ? -13.687 6.211 -2.198 1.00 97.81 83 HIS A CA 1
ATOM 659 C C . HI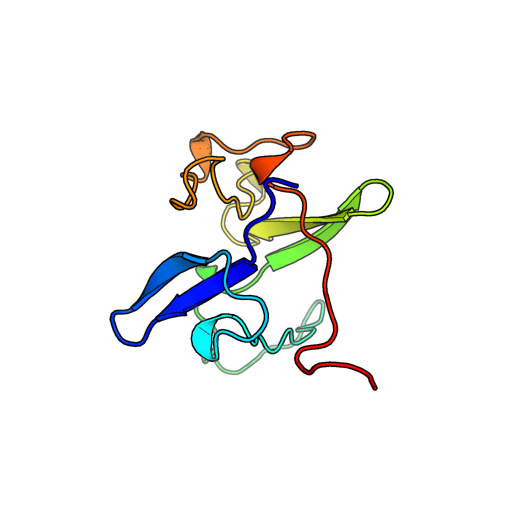S A 1 83 ? -13.552 6.126 -3.730 1.00 97.81 83 HIS A C 1
ATOM 661 O O . HIS A 1 83 ? -14.540 6.240 -4.442 1.00 97.81 83 HIS A O 1
ATOM 667 N N . LYS A 1 84 ? -12.329 6.011 -4.264 1.00 98.25 84 LYS A N 1
ATOM 668 C CA . LYS A 1 84 ? -12.074 5.791 -5.698 1.00 98.25 84 LYS A CA 1
ATOM 669 C C . LYS A 1 84 ? -11.623 4.364 -5.997 1.00 98.25 84 LYS A C 1
ATOM 671 O O . LYS A 1 84 ? -11.380 4.046 -7.164 1.00 98.25 84 LYS A O 1
ATOM 676 N N . THR A 1 85 ? -11.386 3.559 -4.968 1.00 98.19 85 THR A N 1
ATOM 677 C CA . THR A 1 85 ? -11.017 2.150 -5.103 1.00 98.19 85 THR A CA 1
ATOM 678 C C . THR A 1 85 ? -12.256 1.291 -5.255 1.00 98.19 85 THR A C 1
ATOM 680 O O . THR A 1 85 ? -13.337 1.689 -4.841 1.00 98.19 85 THR A O 1
ATOM 683 N N . GLU A 1 86 ? -12.085 0.139 -5.886 1.00 96.62 86 GLU A N 1
ATOM 684 C CA . GLU A 1 86 ? -13.147 -0.834 -6.094 1.00 96.62 86 GLU A CA 1
ATOM 685 C C . GLU A 1 86 ? -12.508 -2.194 -6.367 1.00 96.62 86 GLU A C 1
ATOM 687 O O . GLU A 1 86 ? -11.385 -2.265 -6.893 1.00 96.62 86 GLU A O 1
ATOM 692 N N . TYR A 1 87 ? -13.225 -3.262 -6.031 1.00 95.81 87 TYR A N 1
ATOM 693 C CA . TYR A 1 87 ? -12.839 -4.616 -6.401 1.00 95.81 87 TYR A CA 1
ATOM 694 C C . TYR A 1 87 ? -12.656 -4.742 -7.927 1.00 95.81 87 TYR A C 1
ATOM 696 O O . TYR A 1 87 ? -13.303 -4.056 -8.713 1.00 95.81 87 TYR A O 1
ATOM 704 N N . GLY A 1 88 ? -11.713 -5.580 -8.366 1.00 93.88 88 GLY A N 1
ATOM 705 C CA . GLY A 1 88 ? -11.399 -5.786 -9.788 1.00 93.88 88 GLY A CA 1
ATOM 706 C C . GLY A 1 88 ? -10.494 -4.721 -10.427 1.00 93.88 88 GLY A C 1
ATOM 707 O O . GLY A 1 88 ? -9.884 -4.969 -11.470 1.00 93.88 88 GLY A O 1
ATOM 708 N N . GLN A 1 89 ? -10.300 -3.553 -9.804 1.00 96.94 89 GLN A N 1
ATOM 709 C CA . GLN A 1 89 ? -9.374 -2.552 -10.334 1.00 96.94 89 GLN A CA 1
ATOM 710 C C . GLN A 1 89 ? -7.914 -3.023 -10.236 1.00 96.94 89 GLN A C 1
ATOM 712 O O . GLN A 1 89 ? -7.421 -3.392 -9.174 1.00 96.94 89 GLN A O 1
ATOM 717 N N . ARG A 1 90 ? -7.128 -2.859 -11.309 1.00 96.88 90 ARG A N 1
ATOM 718 C CA . ARG A 1 90 ? -5.680 -3.182 -11.287 1.00 96.88 90 ARG A CA 1
ATOM 719 C C . ARG A 1 90 ? -4.887 -2.429 -10.210 1.00 96.88 90 ARG A C 1
ATOM 721 O O . ARG A 1 90 ? -3.787 -2.863 -9.877 1.00 96.88 90 ARG A O 1
ATOM 728 N N . ALA A 1 91 ? -5.421 -1.301 -9.738 1.00 97.50 91 ALA A N 1
ATOM 729 C CA . ALA A 1 91 ? -4.849 -0.449 -8.700 1.00 97.50 91 ALA A CA 1
ATOM 730 C C . ALA A 1 91 ? -4.908 -1.053 -7.291 1.00 97.50 91 ALA A C 1
ATOM 732 O O . ALA A 1 91 ? -4.142 -0.599 -6.448 1.00 97.50 91 ALA A O 1
ATOM 733 N N . VAL A 1 92 ? -5.794 -2.027 -7.045 1.00 97.75 92 VAL A N 1
ATOM 734 C CA . VAL A 1 92 ? -5.995 -2.647 -5.720 1.00 97.75 92 VAL A CA 1
ATOM 735 C C . VAL A 1 92 ? -5.391 -4.050 -5.605 1.00 97.75 92 VAL A C 1
ATOM 737 O O . VAL A 1 92 ? -5.481 -4.666 -4.553 1.00 97.75 92 VAL A O 1
ATOM 740 N N . GLN A 1 93 ? -4.771 -4.536 -6.682 1.00 97.56 93 GLN A N 1
ATOM 741 C CA . GLN A 1 93 ? -4.169 -5.865 -6.778 1.00 97.56 93 GLN A CA 1
ATOM 742 C C . GLN A 1 93 ? -2.673 -5.821 -6.468 1.00 97.56 93 GLN A C 1
ATOM 744 O O . GLN A 1 93 ? -1.913 -5.169 -7.200 1.00 97.56 93 GLN A O 1
ATOM 749 N N . PHE A 1 94 ? -2.259 -6.592 -5.468 1.00 96.88 94 PHE A N 1
ATOM 750 C CA . PHE A 1 94 ? -0.886 -6.708 -4.991 1.00 96.88 94 PHE A CA 1
ATOM 751 C C . PHE A 1 94 ? -0.390 -8.150 -5.088 1.00 96.88 94 PHE A C 1
ATOM 753 O O . PHE A 1 94 ? -1.154 -9.105 -4.956 1.00 96.88 94 PHE A O 1
ATOM 760 N N . LEU A 1 95 ? 0.909 -8.291 -5.333 1.00 95.50 95 LEU A N 1
ATOM 761 C CA . LEU A 1 95 ? 1.614 -9.565 -5.302 1.00 95.50 95 LEU A CA 1
ATOM 762 C C . LEU A 1 95 ? 2.741 -9.435 -4.269 1.00 95.50 95 LEU A C 1
ATOM 764 O O . LEU A 1 95 ? 3.671 -8.664 -4.523 1.00 95.50 95 LEU A O 1
ATOM 768 N N . PRO A 1 96 ? 2.663 -10.124 -3.119 1.00 92.56 96 PRO A N 1
ATOM 769 C CA . PRO A 1 96 ? 3.770 -10.218 -2.180 1.00 92.56 96 PRO A CA 1
ATOM 770 C C . PRO A 1 96 ? 4.997 -10.809 -2.875 1.00 92.56 96 PRO A C 1
ATOM 772 O O . PRO A 1 96 ? 4.889 -11.757 -3.653 1.00 92.56 96 PRO A O 1
ATOM 775 N N . ARG A 1 97 ? 6.167 -10.223 -2.625 1.00 90.56 97 ARG A N 1
ATOM 776 C CA . ARG A 1 97 ? 7.447 -10.685 -3.170 1.00 90.56 97 ARG A CA 1
ATOM 777 C C . ARG A 1 97 ? 8.427 -10.880 -2.026 1.00 90.56 97 ARG A C 1
ATOM 779 O O . ARG A 1 97 ? 8.300 -10.227 -0.992 1.00 90.56 97 ARG A O 1
ATOM 786 N N . HIS A 1 98 ? 9.410 -11.750 -2.232 1.00 88.81 98 HIS A N 1
ATOM 787 C CA . HIS A 1 98 ? 10.512 -11.881 -1.290 1.00 88.81 98 HIS A CA 1
ATOM 788 C C . HIS A 1 98 ? 11.252 -10.531 -1.176 1.00 88.81 98 HIS A C 1
ATOM 790 O O . HIS A 1 98 ? 11.503 -9.899 -2.208 1.00 88.81 98 HIS A O 1
ATOM 796 N N . PRO A 1 99 ? 11.564 -10.054 0.043 1.00 84.56 99 PRO A N 1
ATOM 797 C CA . PRO A 1 99 ? 12.100 -8.705 0.251 1.00 84.56 99 PRO A CA 1
ATOM 798 C C . PRO A 1 99 ? 13.541 -8.534 -0.250 1.00 84.56 99 PRO A C 1
ATOM 800 O O . PRO A 1 99 ? 13.977 -7.412 -0.502 1.00 84.56 99 PRO A O 1
ATOM 803 N N . TYR A 1 100 ? 14.262 -9.640 -0.435 1.00 81.62 100 TYR A N 1
ATOM 804 C CA . TYR A 1 100 ? 15.648 -9.668 -0.899 1.00 81.62 100 TYR A CA 1
ATOM 805 C C . TYR A 1 100 ? 15.767 -10.360 -2.260 1.00 81.62 100 TYR A C 1
ATOM 807 O O . TYR A 1 100 ? 14.936 -11.232 -2.551 1.00 81.62 100 TYR A O 1
ATOM 815 N N . PRO A 1 101 ? 16.795 -10.021 -3.069 1.00 74.19 101 PRO A N 1
ATOM 816 C CA . PRO A 1 101 ? 17.143 -10.812 -4.242 1.00 74.19 101 PRO A CA 1
ATOM 817 C C . PRO A 1 101 ? 17.317 -12.267 -3.811 1.00 74.19 101 PRO A C 1
ATOM 819 O O . PRO A 1 101 ? 18.048 -12.548 -2.862 1.00 74.19 101 PRO A O 1
ATOM 822 N N . ILE A 1 102 ? 16.621 -13.175 -4.484 1.00 69.56 102 ILE A N 1
ATOM 823 C CA . ILE A 1 102 ? 16.854 -14.606 -4.324 1.00 69.56 102 ILE A CA 1
ATOM 824 C C . ILE A 1 102 ? 17.895 -14.948 -5.390 1.00 69.56 102 ILE A C 1
ATOM 826 O O . ILE A 1 102 ? 17.630 -14.727 -6.575 1.00 69.56 102 ILE A O 1
ATOM 830 N N . GLY A 1 103 ? 19.094 -15.330 -4.949 1.00 56.91 103 GLY A N 1
ATOM 831 C CA . GLY A 1 103 ? 20.148 -15.857 -5.819 1.00 56.91 103 GLY A CA 1
ATOM 832 C C . GLY A 1 103 ? 19.820 -17.254 -6.318 1.00 56.91 103 GLY A C 1
ATOM 833 O O . GLY A 1 103 ? 19.051 -17.954 -5.621 1.00 56.91 103 GLY A O 1
#

pLDDT: mean 88.35, std 12.87, range [46.78, 98.25]

InterPro domains:
  IPR002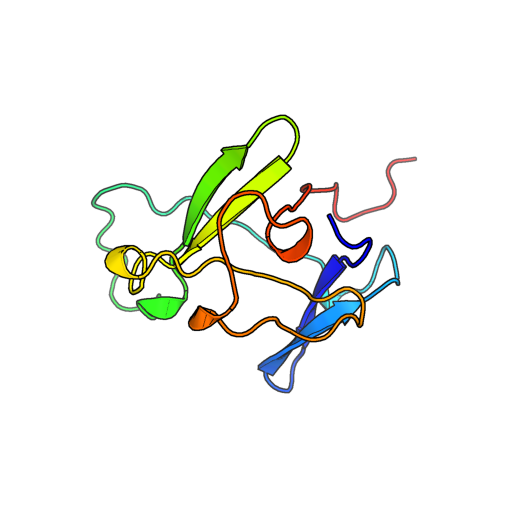209 Fibroblast growth factor family [PF00167] (42-95)
  IPR002209 Fibroblast growth factor family [PTHR11486] (43-99)
  IPR008996 Cytokine IL1/FGF [SSF50353] (2-98)

Organism: Homarus americanus (NCBI:txid6706)

Secondary structure (DSSP, 8-state):
--S-EEEE-TTS-EEEE--TT-GGG-------TTT----S-S-GGG-EEEEEETTEEEEEESTTGGGT-B--B-TTSBBPPGGG--TT-TTS-B----SS---

Radius of gyration: 13.98 Å; chains: 1; bounding box: 39×27×36 Å

Sequence (103 aa):
MTGYNLSIHPDMSVKGTREFYNIYAILEVRAVGKGEVQPNELKENTVWVETLSGAFFNYLNKKYAHLGWYLGIKKSGKGKKGHKTEYGQRAVQFLPRHPYPIG

Foldseek 3Di:
DLQFQWFQDPVRFTWTDNPLQDVRSDDDDDDCDDDNPPPPPDDLQNDWDWDDDPQWIFTAGPVCVVLQFTFFHDNVRHTDGRNRDHPPDPGRTHDDDDNDDDD